Protein AF-A0A6S7DEV4-F1 (afdb_monomer)

Nearest PDB structures (foldseek):
  6kon-assembly1_F  TM=4.352E-01  e=8.153E+00  Mycobacterium tuberculosis H37Rv
  5wuq-assembly1_A  TM=2.768E-01  e=4.554E+00  Bacillus subtilis subsp. subtilis str. 168

Structure (mmCIF, N/CA/C/O backbone):
data_AF-A0A6S7DEV4-F1
#
_entry.id   AF-A0A6S7DEV4-F1
#
loop_
_atom_site.group_PDB
_atom_site.id
_atom_site.type_symbol
_atom_site.label_atom_id
_atom_site.label_alt_id
_atom_site.label_comp_id
_atom_site.label_asym_id
_atom_site.label_entity_id
_atom_site.label_seq_id
_atom_site.pdbx_PDB_ins_code
_atom_site.Cartn_x
_atom_site.Cartn_y
_atom_site.Cartn_z
_atom_site.occupancy
_atom_site.B_iso_or_equiv
_atom_site.auth_seq_id
_atom_site.auth_comp_id
_atom_site.auth_asym_id
_atom_site.auth_atom_id
_atom_site.pdbx_PDB_model_num
ATOM 1 N N . MET A 1 1 ? 5.966 -5.965 -28.495 1.00 75.25 1 MET A N 1
ATOM 2 C CA . MET A 1 1 ? 5.621 -4.913 -27.511 1.00 75.25 1 MET A CA 1
ATOM 3 C C . MET A 1 1 ? 6.844 -4.136 -27.053 1.00 75.25 1 MET A C 1
ATOM 5 O O . MET A 1 1 ? 6.856 -2.940 -27.279 1.00 75.25 1 MET A O 1
ATOM 9 N N . TRP A 1 2 ? 7.895 -4.762 -26.501 1.00 80.25 2 TRP A N 1
ATOM 10 C CA . TRP A 1 2 ? 9.120 -4.020 -26.137 1.00 80.25 2 TRP A CA 1
ATOM 11 C C . TRP A 1 2 ? 9.756 -3.265 -27.318 1.00 80.25 2 TRP A C 1
ATOM 13 O O . TRP A 1 2 ? 10.210 -2.138 -27.167 1.00 80.25 2 TRP A O 1
ATOM 23 N N . THR A 1 3 ? 9.759 -3.884 -28.499 1.00 80.00 3 THR A N 1
ATOM 24 C CA . THR A 1 3 ? 10.263 -3.314 -29.760 1.00 80.00 3 THR A CA 1
ATOM 25 C C . THR A 1 3 ? 9.328 -2.287 -30.397 1.00 80.00 3 THR A C 1
ATOM 27 O O . THR A 1 3 ? 9.772 -1.516 -31.236 1.00 80.00 3 THR A O 1
ATOM 30 N N . SER A 1 4 ? 8.051 -2.286 -30.010 1.00 80.81 4 SER A N 1
ATOM 31 C CA . SER A 1 4 ? 7.016 -1.383 -30.530 1.00 80.81 4 SER A CA 1
ATOM 32 C C . SER A 1 4 ? 6.963 -0.065 -29.758 1.00 80.81 4 SER A C 1
ATOM 34 O O . SER A 1 4 ? 6.454 0.921 -30.271 1.00 80.81 4 SER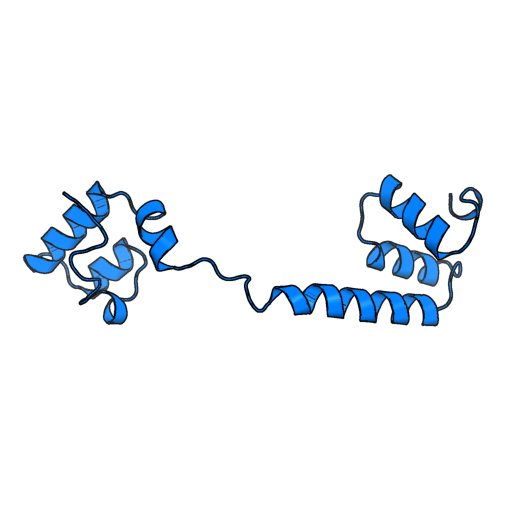 A O 1
ATOM 36 N N . ALA A 1 5 ? 7.471 -0.064 -28.524 1.00 76.81 5 ALA A N 1
ATOM 37 C CA . ALA A 1 5 ? 7.552 1.118 -27.686 1.00 76.81 5 ALA A CA 1
ATOM 38 C C . ALA A 1 5 ? 8.773 1.962 -28.092 1.00 76.81 5 ALA A C 1
ATOM 40 O O . ALA A 1 5 ? 9.908 1.473 -28.123 1.00 76.81 5 ALA A O 1
ATOM 41 N N . GLU A 1 6 ? 8.562 3.239 -28.395 1.00 74.12 6 GLU A N 1
ATOM 42 C CA . GLU A 1 6 ? 9.630 4.159 -28.792 1.00 74.12 6 GLU A CA 1
ATOM 43 C C . GLU A 1 6 ? 10.295 4.837 -27.581 1.00 74.12 6 GLU A C 1
ATOM 45 O O . GLU A 1 6 ? 9.721 4.964 -26.498 1.00 74.12 6 GLU A O 1
ATOM 50 N N . GLY A 1 7 ? 11.545 5.273 -27.75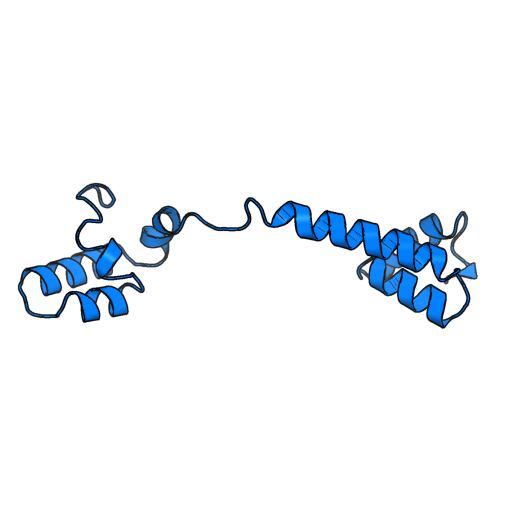7 1.00 81.94 7 GLY A N 1
ATOM 51 C CA . GLY A 1 7 ? 12.287 6.026 -26.745 1.00 81.94 7 GLY A CA 1
ATOM 52 C C . GLY A 1 7 ? 13.150 5.187 -25.796 1.00 81.94 7 GLY A C 1
ATOM 53 O O . GLY A 1 7 ? 13.486 4.030 -26.059 1.00 81.94 7 GLY A O 1
ATOM 54 N N . SER A 1 8 ? 13.572 5.817 -24.696 1.00 87.50 8 SER A N 1
ATOM 55 C CA . SER A 1 8 ? 14.487 5.229 -23.712 1.00 87.50 8 SER A CA 1
ATOM 56 C C . SER A 1 8 ? 13.873 4.017 -23.000 1.00 87.50 8 SER A C 1
ATOM 58 O O . SER A 1 8 ? 12.654 3.887 -22.892 1.00 87.50 8 SER A O 1
ATOM 60 N N . ALA A 1 9 ? 14.712 3.139 -22.438 1.00 86.62 9 ALA A N 1
ATOM 61 C CA . ALA A 1 9 ? 14.247 1.953 -21.709 1.00 86.62 9 ALA A CA 1
ATOM 62 C C . ALA A 1 9 ? 13.212 2.288 -20.614 1.00 86.62 9 ALA A C 1
ATOM 64 O O . ALA A 1 9 ? 12.252 1.549 -20.409 1.00 86.62 9 ALA A O 1
ATOM 65 N N . THR A 1 10 ? 13.358 3.433 -19.942 1.00 88.12 10 THR A N 1
ATOM 66 C CA . THR A 1 10 ? 12.406 3.906 -18.928 1.00 88.12 10 THR A CA 1
ATOM 67 C C . THR A 1 10 ? 11.075 4.369 -19.522 1.00 88.12 10 THR A C 1
ATOM 69 O O . THR A 1 10 ? 10.036 4.152 -18.898 1.00 88.12 10 THR A O 1
ATOM 72 N N . ALA A 1 11 ? 11.070 4.975 -20.713 1.00 89.81 11 ALA A N 1
ATOM 73 C CA . ALA A 1 11 ? 9.842 5.331 -21.424 1.00 89.81 11 ALA A CA 1
ATOM 74 C C . ALA A 1 11 ? 9.059 4.070 -21.818 1.00 89.81 11 ALA A C 1
ATOM 76 O O . ALA A 1 11 ? 7.884 3.948 -21.465 1.00 89.81 11 ALA A O 1
ATOM 77 N N . ARG A 1 12 ? 9.748 3.077 -22.397 1.00 92.88 12 ARG A N 1
ATOM 78 C CA . ARG A 1 12 ? 9.162 1.772 -22.749 1.00 92.88 12 ARG A CA 1
ATOM 79 C C . ARG A 1 12 ? 8.554 1.069 -21.540 1.00 92.88 12 ARG A C 1
ATOM 81 O O . ARG A 1 12 ? 7.418 0.607 -21.580 1.00 92.88 12 ARG A O 1
ATOM 88 N N . LEU A 1 13 ? 9.279 1.037 -20.422 1.00 91.94 13 LEU A N 1
ATOM 89 C CA . LEU A 1 13 ? 8.782 0.454 -19.174 1.00 91.94 13 LEU A CA 1
ATOM 90 C C . LEU A 1 13 ? 7.536 1.174 -18.639 1.00 91.94 13 LEU A C 1
ATOM 92 O O . LEU A 1 13 ? 6.636 0.524 -18.112 1.00 91.94 13 LEU A O 1
ATOM 96 N N . ASN A 1 14 ? 7.456 2.500 -18.775 1.00 91.12 14 ASN A N 1
ATOM 97 C CA . ASN A 1 14 ? 6.284 3.271 -18.356 1.00 91.12 14 ASN A CA 1
ATOM 98 C C . ASN A 1 14 ? 5.062 3.032 -19.248 1.00 91.12 14 ASN A C 1
ATOM 100 O O . ASN A 1 14 ? 3.940 3.008 -18.739 1.00 91.12 14 ASN A O 1
ATOM 104 N N . GLU A 1 15 ? 5.263 2.838 -20.547 1.00 92.38 15 GLU A N 1
ATOM 105 C CA . GLU A 1 15 ? 4.197 2.456 -21.470 1.00 92.38 15 GLU A CA 1
ATOM 106 C C . GLU A 1 15 ? 3.653 1.064 -21.124 1.00 92.38 15 GLU A C 1
ATOM 108 O O . GLU A 1 15 ? 2.456 0.898 -20.878 1.00 92.38 15 GLU A O 1
ATOM 113 N N . LEU A 1 16 ? 4.550 0.088 -20.954 1.00 92.50 16 LEU A N 1
ATOM 114 C CA . LEU A 1 16 ? 4.189 -1.266 -20.534 1.00 92.50 16 LEU A CA 1
ATOM 115 C C . LEU A 1 16 ? 3.489 -1.280 -19.170 1.00 92.50 16 LEU A C 1
ATOM 117 O O . LEU A 1 16 ? 2.574 -2.072 -18.950 1.00 92.50 16 LEU A O 1
ATOM 121 N N . ARG A 1 17 ? 3.853 -0.364 -18.265 1.00 93.00 17 ARG A N 1
ATOM 122 C CA . ARG A 1 17 ? 3.182 -0.183 -16.969 1.00 93.00 17 ARG A CA 1
ATOM 123 C C . ARG A 1 17 ? 1.710 0.172 -17.126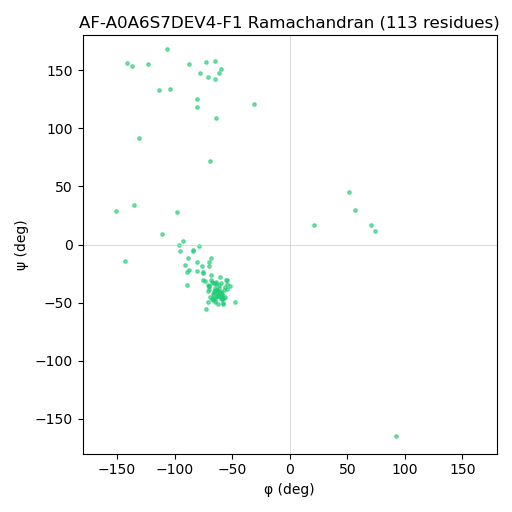 1.00 93.00 17 ARG A C 1
ATOM 125 O O . ARG A 1 17 ? 0.884 -0.349 -16.381 1.00 93.00 17 ARG A O 1
ATOM 132 N N . ARG A 1 18 ? 1.373 1.034 -18.089 1.00 90.19 18 ARG A N 1
ATOM 133 C CA . ARG A 1 18 ? -0.020 1.418 -18.372 1.00 90.19 18 ARG A CA 1
ATOM 134 C C . ARG A 1 18 ? -0.805 0.271 -18.999 1.00 90.19 18 ARG A C 1
ATOM 136 O O . ARG A 1 18 ? -1.980 0.112 -18.686 1.00 90.19 18 ARG A O 1
ATOM 143 N N . HIS A 1 19 ? -0.150 -0.535 -19.831 1.00 92.25 19 HIS A N 1
ATOM 144 C CA . HIS A 1 19 ? -0.776 -1.675 -20.491 1.00 92.25 19 HIS A CA 1
ATOM 145 C C . HIS A 1 19 ? -1.040 -2.841 -19.524 1.00 92.25 19 HIS A C 1
ATOM 147 O O . HIS A 1 19 ? -2.181 -3.262 -19.353 1.00 92.25 19 HIS A O 1
ATOM 153 N N . PHE A 1 20 ? 0.001 -3.324 -18.840 1.00 92.88 20 PHE A N 1
ATOM 154 C CA . PHE A 1 20 ? -0.088 -4.489 -17.953 1.00 92.88 20 PHE A CA 1
ATOM 155 C C . PHE A 1 20 ? -0.654 -4.169 -16.565 1.00 92.88 20 PHE A C 1
ATOM 157 O O . PHE A 1 20 ? -1.022 -5.086 -15.839 1.00 92.88 20 PHE A O 1
ATOM 164 N N . LYS A 1 21 ? -0.720 -2.885 -16.180 1.00 93.75 21 LYS A N 1
ATOM 165 C CA . LYS A 1 21 ? -1.240 -2.420 -14.878 1.00 93.75 21 LYS A CA 1
ATOM 166 C C . LYS A 1 21 ? -0.522 -3.028 -13.665 1.00 93.75 21 LYS A C 1
ATOM 168 O O . LYS A 1 21 ? -1.101 -3.174 -12.593 1.00 93.75 21 LYS A O 1
ATOM 173 N N . VAL A 1 22 ? 0.755 -3.361 -13.825 1.00 93.44 22 VAL A N 1
ATOM 174 C CA . VAL A 1 22 ? 1.617 -3.883 -12.755 1.00 93.44 22 VAL A CA 1
ATOM 175 C C . VAL A 1 22 ? 2.618 -2.827 -12.289 1.00 93.44 22 VAL A C 1
ATOM 177 O O . VAL A 1 22 ? 2.803 -1.792 -12.928 1.00 93.44 22 VAL A O 1
ATOM 180 N N . SER A 1 23 ? 3.295 -3.087 -11.171 1.00 92.25 23 SER A N 1
ATOM 181 C CA . SER A 1 23 ? 4.366 -2.214 -10.681 1.00 92.25 23 SER A CA 1
ATOM 182 C C . SER A 1 23 ? 5.531 -2.118 -11.674 1.00 92.25 23 SER A C 1
ATOM 184 O O . SER A 1 23 ? 5.889 -3.091 -12.340 1.00 92.25 23 SER A O 1
ATOM 186 N N . LEU A 1 24 ? 6.183 -0.949 -11.706 1.00 92.62 24 LEU A N 1
ATOM 187 C CA . LEU A 1 24 ? 7.391 -0.716 -12.502 1.00 92.62 24 LEU A CA 1
ATOM 188 C C . LEU A 1 24 ? 8.503 -1.717 -12.151 1.00 92.62 24 LEU A C 1
ATOM 190 O O . LEU A 1 24 ? 9.208 -2.180 -13.041 1.00 92.62 24 LEU A O 1
ATOM 194 N N . LEU A 1 25 ? 8.625 -2.091 -10.873 1.00 93.62 25 LEU A N 1
ATOM 195 C CA . LEU A 1 25 ? 9.638 -3.041 -10.407 1.00 93.62 25 LEU A CA 1
ATOM 196 C C . LEU A 1 25 ? 9.487 -4.418 -11.073 1.00 93.62 25 LEU A C 1
ATOM 198 O O . LEU A 1 25 ? 10.475 -5.022 -11.484 1.00 93.62 25 LEU A O 1
ATOM 202 N N . VAL A 1 26 ? 8.245 -4.883 -11.224 1.00 94.31 26 VAL A N 1
ATOM 203 C CA . VAL A 1 26 ? 7.929 -6.176 -11.847 1.00 94.31 26 VAL A CA 1
ATOM 204 C C . VAL A 1 26 ? 8.298 -6.155 -13.329 1.00 94.31 26 VAL A C 1
ATOM 206 O O . VAL A 1 26 ? 8.908 -7.097 -13.825 1.00 94.31 26 VAL A O 1
ATOM 209 N N . LEU A 1 27 ? 7.987 -5.063 -14.031 1.00 95.00 27 LEU A N 1
ATOM 210 C CA . LEU A 1 27 ? 8.316 -4.931 -15.453 1.00 95.00 27 LEU A CA 1
ATOM 211 C C . LEU A 1 27 ? 9.814 -4.874 -15.702 1.00 95.00 27 LEU A C 1
ATOM 213 O O . LEU A 1 27 ? 10.295 -5.515 -16.629 1.00 95.00 27 LEU A O 1
ATOM 217 N N . VAL A 1 28 ? 10.556 -4.146 -14.870 1.00 95.06 28 VAL A N 1
ATOM 218 C CA . VAL A 1 28 ? 12.014 -4.065 -15.000 1.00 95.06 28 VAL A CA 1
ATOM 219 C C . VAL A 1 28 ? 12.648 -5.422 -14.731 1.00 95.06 28 VAL A C 1
ATOM 221 O O . VAL A 1 28 ? 13.546 -5.815 -15.467 1.00 95.06 28 VAL A O 1
ATOM 224 N N . ARG A 1 29 ? 12.146 -6.174 -13.741 1.00 95.19 29 ARG A N 1
ATOM 225 C CA . ARG A 1 29 ? 12.618 -7.537 -13.484 1.00 95.19 29 ARG A CA 1
ATOM 226 C C . ARG A 1 29 ? 12.430 -8.434 -14.707 1.00 95.19 29 ARG A C 1
ATOM 228 O O . ARG A 1 29 ? 13.370 -9.100 -15.116 1.00 95.19 29 ARG A O 1
ATOM 235 N N . ARG A 1 30 ? 11.250 -8.393 -15.332 1.00 95.06 30 ARG A N 1
ATOM 236 C CA . ARG A 1 30 ? 10.987 -9.148 -16.568 1.00 95.06 30 ARG A CA 1
ATOM 237 C C . ARG A 1 30 ? 11.833 -8.669 -17.742 1.00 95.06 30 ARG A C 1
ATOM 239 O O . ARG A 1 30 ? 12.280 -9.484 -18.535 1.00 95.06 30 ARG A O 1
ATOM 246 N N . ALA A 1 31 ? 12.077 -7.368 -17.854 1.00 94.00 31 ALA A N 1
ATOM 247 C CA . ALA A 1 31 ? 12.936 -6.831 -18.899 1.00 94.00 31 ALA A CA 1
ATOM 248 C C . ALA A 1 31 ? 14.391 -7.313 -18.754 1.00 94.00 31 ALA A C 1
ATOM 250 O O . ALA A 1 31 ? 15.030 -7.558 -19.771 1.00 94.00 31 ALA A O 1
ATOM 251 N N . VAL A 1 32 ? 14.892 -7.502 -17.526 1.00 95.56 32 VAL A N 1
ATOM 252 C CA . VAL A 1 32 ? 16.192 -8.152 -17.284 1.00 95.56 32 VAL A CA 1
ATOM 253 C C . VAL A 1 32 ? 16.142 -9.632 -17.658 1.00 95.56 32 VAL A C 1
ATOM 255 O O . VAL A 1 32 ? 17.025 -10.088 -18.375 1.00 95.56 32 VAL A O 1
ATOM 258 N N . ASP A 1 33 ? 15.100 -10.364 -17.238 1.00 95.75 33 ASP A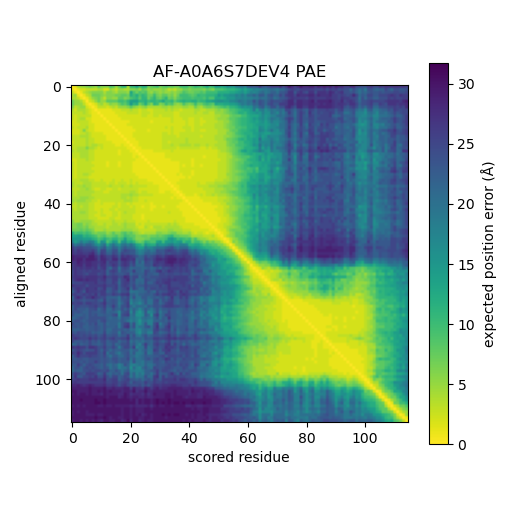 N 1
ATOM 259 C CA . ASP A 1 33 ? 14.945 -11.796 -17.555 1.00 95.75 33 ASP A CA 1
ATOM 260 C C . ASP A 1 33 ? 15.007 -12.055 -19.081 1.00 95.75 33 ASP A C 1
ATOM 262 O O . ASP A 1 33 ? 15.535 -13.072 -19.522 1.00 95.75 33 ASP A O 1
ATOM 266 N N . PHE A 1 34 ? 14.497 -11.119 -19.893 1.00 93.81 34 PHE A N 1
ATOM 267 C CA . PHE A 1 34 ? 14.525 -11.179 -21.361 1.00 93.81 34 PHE A CA 1
ATOM 268 C C . PHE A 1 34 ? 15.730 -10.476 -22.015 1.00 93.81 34 PHE A C 1
ATOM 270 O O . PHE A 1 34 ? 15.793 -10.399 -23.241 1.00 93.81 34 PHE A O 1
ATOM 277 N N . GLY A 1 35 ? 16.672 -9.933 -21.238 1.00 92.31 35 GLY A N 1
ATOM 278 C CA . GLY A 1 35 ? 17.866 -9.255 -21.758 1.00 92.31 35 GLY A CA 1
ATOM 279 C C . GLY A 1 35 ? 17.604 -7.901 -22.429 1.00 92.31 35 GLY A C 1
ATOM 280 O O . GLY A 1 35 ? 18.449 -7.395 -23.162 1.00 92.31 35 GLY A O 1
ATOM 281 N N . TYR A 1 36 ? 16.442 -7.291 -22.196 1.00 92.00 36 TYR A N 1
ATOM 282 C CA . TYR A 1 36 ? 16.075 -5.995 -22.770 1.00 92.00 36 TYR A CA 1
ATOM 283 C C . TYR A 1 36 ? 16.679 -4.796 -22.035 1.00 92.00 36 TYR A C 1
ATOM 285 O O . TYR A 1 36 ? 16.764 -3.704 -22.602 1.00 92.00 36 TYR A O 1
ATOM 293 N N . VAL A 1 37 ? 17.049 -4.975 -20.766 1.00 92.50 37 VAL A N 1
ATOM 294 C CA . VAL A 1 37 ? 17.701 -3.960 -19.934 1.00 92.50 37 VAL A CA 1
ATOM 295 C C . VAL A 1 37 ? 18.773 -4.597 -19.059 1.00 92.50 37 VAL A C 1
ATOM 297 O O . VAL A 1 37 ? 18.709 -5.780 -18.740 1.00 92.50 37 VAL A O 1
ATOM 300 N N . ASP A 1 38 ? 19.735 -3.780 -18.644 1.00 93.44 38 ASP A N 1
ATOM 301 C CA . ASP A 1 38 ? 20.829 -4.178 -17.763 1.00 93.44 38 ASP A CA 1
ATOM 302 C C . ASP A 1 38 ? 20.375 -4.274 -16.288 1.00 93.44 38 ASP A C 1
ATOM 304 O O . ASP A 1 38 ? 19.532 -3.500 -15.816 1.00 93.44 38 ASP A O 1
ATOM 308 N N . GLU A 1 39 ? 20.982 -5.194 -15.535 1.00 93.56 39 GLU A N 1
ATOM 309 C CA . GLU A 1 39 ? 20.776 -5.400 -14.093 1.00 93.56 39 GLU A CA 1
ATOM 310 C C . GLU A 1 39 ? 20.996 -4.114 -13.264 1.00 93.56 39 GLU A C 1
ATOM 312 O O . GLU A 1 39 ? 20.342 -3.876 -12.244 1.00 93.56 39 GLU A O 1
ATOM 317 N N . SER A 1 40 ? 21.872 -3.216 -13.713 1.00 93.62 40 SER A N 1
ATOM 318 C CA . SER A 1 40 ? 22.104 -1.902 -13.105 1.00 93.62 40 SER A CA 1
ATOM 319 C C . SER A 1 40 ? 20.859 -1.009 -13.115 1.00 93.62 40 SER A C 1
ATOM 321 O O . SER 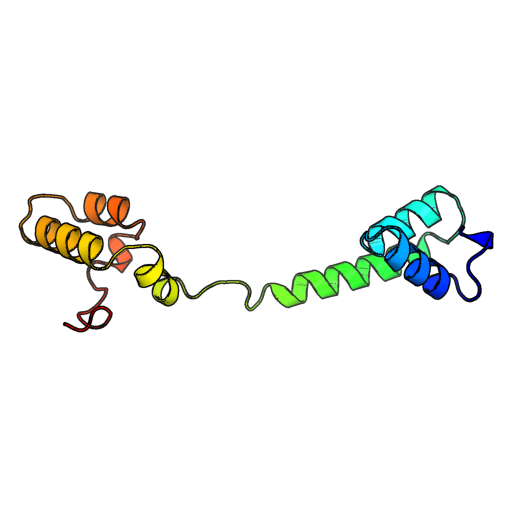A 1 40 ? 20.626 -0.265 -12.154 1.00 93.62 40 SER A O 1
ATOM 323 N N . LEU A 1 41 ? 20.018 -1.091 -14.154 1.00 92.38 41 LEU A N 1
ATOM 324 C CA . LEU A 1 41 ? 18.749 -0.364 -14.216 1.00 92.38 41 LEU A CA 1
ATOM 325 C C . LEU A 1 41 ? 17.741 -0.950 -13.223 1.00 92.38 41 LEU A C 1
ATOM 327 O O . LEU A 1 41 ? 17.055 -0.194 -12.528 1.00 92.38 41 LEU A O 1
ATOM 331 N N . TYR A 1 42 ? 17.704 -2.279 -13.101 1.00 93.75 42 TYR A N 1
ATOM 332 C CA . TYR A 1 42 ? 16.911 -2.965 -12.084 1.00 93.75 42 TYR A CA 1
ATOM 333 C C . TYR A 1 42 ? 17.297 -2.522 -10.675 1.00 93.75 42 TYR A C 1
ATOM 335 O O . TYR A 1 42 ? 16.430 -2.068 -9.926 1.00 93.75 42 TYR A O 1
ATOM 343 N N . ARG A 1 43 ? 18.591 -2.529 -10.337 1.00 94.25 43 ARG A N 1
ATOM 344 C CA . ARG A 1 43 ? 19.062 -2.075 -9.019 1.00 94.25 43 ARG A CA 1
ATOM 345 C C . ARG A 1 43 ? 18.680 -0.629 -8.717 1.00 94.25 43 ARG A C 1
ATOM 347 O O . ARG A 1 43 ? 18.219 -0.347 -7.611 1.00 94.25 43 ARG A O 1
ATOM 354 N N . LYS A 1 44 ? 18.814 0.286 -9.685 1.00 93.44 44 LYS A N 1
ATOM 355 C CA . LYS A 1 44 ? 18.405 1.694 -9.514 1.00 93.44 44 LYS A CA 1
ATOM 356 C C . LYS A 1 44 ? 16.916 1.811 -9.183 1.00 93.44 44 LYS A C 1
ATOM 358 O O . LYS A 1 44 ? 16.547 2.519 -8.248 1.00 93.44 44 LYS A O 1
ATOM 363 N N . ILE A 1 45 ? 16.063 1.102 -9.922 1.00 91.81 45 ILE A N 1
ATOM 364 C CA . ILE A 1 45 ? 14.609 1.153 -9.721 1.00 91.81 45 ILE A CA 1
ATOM 365 C C . ILE A 1 45 ? 14.211 0.468 -8.409 1.00 91.81 45 ILE A C 1
ATOM 367 O O . ILE A 1 45 ? 13.370 0.996 -7.681 1.00 91.81 45 ILE A O 1
ATOM 371 N N . TYR A 1 46 ? 14.863 -0.639 -8.056 1.00 92.44 46 TYR A N 1
ATOM 372 C CA . TYR A 1 46 ? 14.672 -1.331 -6.785 1.00 92.44 46 TYR A CA 1
ATOM 373 C C . TYR A 1 46 ? 14.964 -0.419 -5.586 1.00 92.44 46 TYR A C 1
ATOM 375 O O . TYR A 1 46 ? 14.102 -0.248 -4.722 1.00 92.44 46 TYR A O 1
ATOM 383 N N . ILE A 1 47 ? 16.123 0.250 -5.565 1.00 92.19 47 ILE A N 1
ATOM 384 C CA . ILE A 1 47 ? 16.506 1.177 -4.484 1.00 92.19 47 ILE A CA 1
ATOM 385 C C . ILE A 1 47 ? 15.500 2.327 -4.360 1.00 92.19 47 ILE A C 1
ATOM 387 O O . ILE A 1 47 ? 15.082 2.665 -3.252 1.00 92.19 47 ILE A O 1
ATOM 391 N N . THR A 1 48 ? 15.079 2.919 -5.481 1.00 88.88 48 THR A N 1
ATOM 392 C CA . THR A 1 48 ? 14.066 3.985 -5.473 1.00 88.88 48 THR A CA 1
ATOM 393 C C . THR A 1 48 ? 12.732 3.481 -4.927 1.00 88.88 48 THR A C 1
ATOM 395 O O . THR A 1 48 ? 12.129 4.151 -4.093 1.00 88.88 48 THR A O 1
ATOM 398 N N . SER A 1 49 ? 12.294 2.285 -5.333 1.00 86.31 49 SER A N 1
ATOM 399 C CA . SER A 1 49 ? 11.035 1.702 -4.856 1.00 86.31 49 SER A CA 1
ATOM 400 C C . SER A 1 49 ? 11.047 1.425 -3.349 1.00 86.31 49 SER A C 1
ATOM 402 O O . SER A 1 49 ? 10.068 1.737 -2.674 1.00 86.31 49 SER A O 1
ATOM 404 N N . GLN A 1 50 ? 12.175 0.960 -2.800 1.00 84.75 50 GLN A N 1
ATOM 405 C CA . GLN A 1 50 ? 12.343 0.792 -1.356 1.00 84.75 50 GLN A CA 1
ATOM 406 C C . GLN A 1 50 ? 12.262 2.127 -0.607 1.00 84.75 50 GLN A C 1
ATOM 408 O O . GLN A 1 50 ? 11.548 2.220 0.386 1.00 84.75 50 GLN A O 1
ATOM 413 N N . LYS A 1 51 ? 12.916 3.184 -1.110 1.00 81.94 51 LYS A N 1
ATOM 414 C CA . LYS A 1 51 ? 12.853 4.530 -0.505 1.00 81.94 51 LYS A CA 1
ATOM 415 C C . LYS A 1 51 ? 11.446 5.134 -0.536 1.00 81.94 51 LYS A C 1
ATOM 417 O O . LYS A 1 51 ? 11.094 5.919 0.340 1.00 81.94 51 LYS A O 1
ATOM 422 N N . SER A 1 52 ? 10.652 4.818 -1.557 1.00 73.62 52 SER A N 1
ATOM 423 C CA . SER A 1 52 ? 9.251 5.246 -1.639 1.00 73.62 52 SER A CA 1
ATOM 424 C C . SER A 1 52 ? 8.334 4.456 -0.703 1.00 73.62 52 SER A C 1
ATOM 426 O O . SER A 1 52 ? 7.343 5.015 -0.240 1.00 73.62 52 SER A O 1
ATOM 428 N N . GLY A 1 53 ? 8.653 3.187 -0.427 1.00 64.56 53 GLY A N 1
ATOM 429 C CA . GLY A 1 53 ? 7.944 2.366 0.556 1.00 64.56 53 GLY A CA 1
ATOM 430 C C . GLY A 1 53 ? 8.216 2.821 1.988 1.00 64.56 53 GLY A C 1
ATOM 431 O O . GLY A 1 53 ? 7.278 3.110 2.719 1.00 64.56 53 GLY A O 1
ATOM 432 N N . SER A 1 54 ? 9.489 3.001 2.347 1.00 60.88 54 SER A N 1
ATOM 433 C CA . SER A 1 54 ? 9.892 3.331 3.720 1.00 60.88 54 SER A CA 1
ATOM 434 C C . SER A 1 54 ? 9.470 4.727 4.188 1.00 60.88 54 SER A C 1
ATOM 436 O O . SER A 1 54 ? 9.247 4.943 5.373 1.00 60.88 54 SER A O 1
ATOM 438 N N . LYS A 1 55 ? 9.293 5.692 3.274 1.00 56.81 55 LYS A N 1
ATOM 439 C CA . LYS A 1 55 ? 8.800 7.039 3.620 1.00 56.81 55 LYS A CA 1
ATOM 440 C C . LYS A 1 55 ? 7.333 7.078 4.070 1.00 56.81 55 LYS A C 1
ATOM 442 O O . LYS A 1 55 ? 6.896 8.117 4.555 1.00 56.81 55 LYS A O 1
ATOM 447 N N . LYS A 1 56 ? 6.561 6.000 3.892 1.00 53.97 56 LYS A N 1
ATOM 448 C CA . LYS A 1 56 ? 5.165 5.931 4.356 1.00 53.97 56 LYS A CA 1
ATOM 449 C C . LYS A 1 56 ? 5.015 5.419 5.789 1.00 53.97 56 LYS A C 1
ATOM 451 O O . LYS A 1 56 ? 3.939 5.585 6.361 1.00 53.97 56 LYS A O 1
ATOM 456 N N . ASP A 1 57 ? 6.070 4.872 6.383 1.00 50.00 57 ASP A N 1
ATOM 457 C CA . ASP A 1 57 ? 5.961 4.186 7.672 1.00 50.00 57 ASP A CA 1
ATOM 458 C C . ASP A 1 57 ? 6.022 5.122 8.891 1.00 50.00 57 ASP A C 1
ATOM 460 O O . ASP A 1 57 ? 5.728 4.683 9.998 1.00 50.00 57 ASP A O 1
ATOM 464 N N . GLU A 1 58 ? 6.278 6.426 8.719 1.00 52.62 58 GLU A N 1
ATOM 465 C CA . GLU A 1 58 ? 6.215 7.381 9.844 1.00 52.62 58 GLU A CA 1
ATOM 466 C C . GLU A 1 58 ? 4.805 7.925 10.147 1.00 52.62 58 GLU A C 1
ATOM 468 O O . GLU A 1 58 ? 4.617 8.612 11.148 1.00 52.62 58 GLU A O 1
ATOM 473 N N . ALA A 1 59 ? 3.778 7.599 9.349 1.00 55.88 59 ALA A N 1
ATOM 474 C CA . ALA A 1 59 ? 2.406 8.051 9.628 1.00 55.88 59 ALA A CA 1
ATOM 475 C C . ALA A 1 59 ? 1.296 7.106 9.124 1.00 55.88 59 ALA A C 1
ATOM 477 O O . ALA A 1 59 ? 0.197 7.555 8.806 1.00 55.88 59 ALA A O 1
ATOM 478 N N . SER A 1 60 ? 1.549 5.796 9.036 1.00 53.09 60 SER A N 1
ATOM 479 C CA . SER A 1 60 ? 0.557 4.817 8.545 1.00 53.09 60 SER A CA 1
ATOM 480 C C . SER A 1 60 ? -0.202 4.081 9.664 1.00 53.09 60 SER A C 1
ATOM 482 O O . SER A 1 60 ? -0.654 2.948 9.485 1.00 53.09 60 SER A O 1
ATOM 484 N N . GLY A 1 61 ? -0.357 4.707 10.831 1.00 65.12 61 GLY A N 1
ATOM 485 C CA . GLY A 1 61 ? -1.261 4.242 11.883 1.00 65.12 61 GLY A CA 1
ATOM 486 C C . GLY A 1 61 ? -2.528 5.094 11.934 1.00 65.12 61 GLY A C 1
ATOM 487 O O . GLY A 1 61 ? -2.454 6.320 11.929 1.00 65.12 61 GLY A O 1
ATOM 488 N N . GLY A 1 62 ? -3.701 4.464 12.024 1.00 63.66 62 GLY A N 1
ATOM 489 C CA . GLY A 1 62 ? -4.919 5.170 12.428 1.00 63.66 62 GLY A CA 1
ATOM 490 C C . GLY A 1 62 ? -4.859 5.526 13.916 1.00 63.66 62 GLY A C 1
ATOM 491 O O . GLY A 1 62 ? -4.349 4.745 14.719 1.00 63.66 62 GLY A O 1
ATOM 492 N N . ASN A 1 63 ? -5.399 6.681 14.315 1.00 66.94 63 ASN A N 1
ATOM 493 C CA . ASN A 1 63 ? -5.572 6.984 15.736 1.00 66.94 63 ASN A CA 1
ATOM 494 C C . ASN A 1 63 ? -6.568 5.971 16.330 1.00 66.94 63 ASN A C 1
ATOM 496 O O . ASN A 1 63 ? -7.764 6.014 16.028 1.0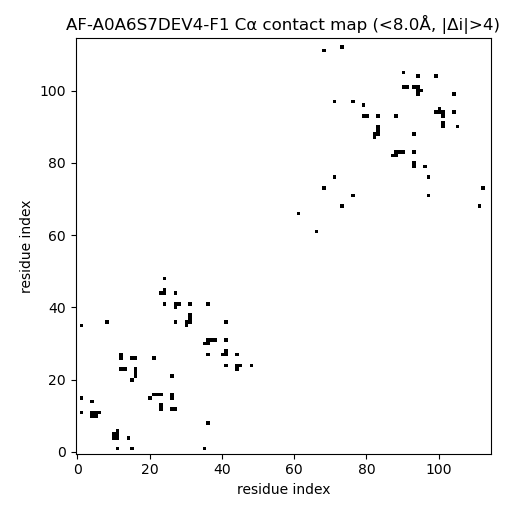0 66.94 63 ASN A O 1
ATOM 500 N N . PHE A 1 64 ? -6.064 5.049 17.156 1.00 65.44 64 PHE A N 1
ATOM 501 C CA . PHE A 1 64 ? -6.849 3.985 17.787 1.00 65.44 64 PHE A CA 1
ATOM 502 C C . PHE A 1 64 ? -8.133 4.535 18.420 1.00 65.44 64 PHE A C 1
ATOM 504 O O . PHE A 1 64 ? -9.227 4.066 18.103 1.00 65.44 64 PHE A O 1
ATOM 511 N N . TYR A 1 65 ? -8.013 5.606 19.210 1.00 66.06 65 TYR A N 1
ATOM 512 C CA . TYR A 1 65 ? -9.138 6.240 19.897 1.00 66.06 65 TYR A CA 1
ATOM 513 C C . TYR A 1 65 ? -10.115 6.931 18.938 1.00 66.06 65 TYR A C 1
ATOM 515 O O . TYR A 1 65 ? -11.314 6.939 19.202 1.00 66.06 65 TYR A O 1
ATOM 523 N N . ALA A 1 66 ? -9.639 7.449 17.799 1.00 65.25 66 ALA A N 1
ATOM 524 C CA . ALA A 1 66 ? -10.513 8.038 16.781 1.00 65.25 66 ALA A CA 1
ATOM 525 C C . ALA A 1 66 ? -11.403 6.987 16.097 1.00 65.25 66 ALA A C 1
ATOM 527 O O . ALA A 1 66 ? -12.537 7.280 15.725 1.00 65.25 66 ALA A O 1
ATOM 528 N N . THR A 1 67 ? -10.915 5.752 15.952 1.00 69.44 67 THR A N 1
ATOM 529 C CA . THR A 1 67 ? -11.687 4.660 15.330 1.00 69.44 67 THR A CA 1
ATOM 530 C C . THR A 1 67 ? -12.492 3.841 16.333 1.00 69.44 67 THR A C 1
ATOM 532 O O . THR A 1 67 ? -13.437 3.162 15.939 1.00 69.44 67 THR A O 1
ATOM 535 N N . LEU A 1 68 ? -12.175 3.915 17.627 1.00 71.50 68 LEU A N 1
ATOM 536 C CA . LEU A 1 68 ? -12.808 3.094 18.656 1.00 71.50 68 LEU A CA 1
ATOM 537 C C . LEU A 1 68 ? -14.333 3.287 18.717 1.00 71.50 68 LEU A C 1
ATOM 539 O O . LEU A 1 68 ? -15.078 2.308 18.758 1.00 71.50 68 LEU A O 1
ATOM 543 N N . ALA A 1 69 ? -14.793 4.539 18.643 1.00 67.25 69 ALA A N 1
ATOM 544 C CA . ALA A 1 69 ? -16.218 4.885 18.636 1.00 67.25 69 ALA A CA 1
ATOM 545 C C . ALA A 1 69 ? -16.948 4.486 17.339 1.00 67.25 69 ALA A C 1
ATOM 547 O O . ALA A 1 69 ? -18.174 4.403 17.328 1.00 67.25 69 ALA A O 1
ATOM 548 N N . VAL A 1 70 ? -16.209 4.248 16.249 1.00 69.94 70 VAL A N 1
ATOM 549 C CA . VAL A 1 70 ? -16.757 3.764 14.971 1.00 69.94 70 VAL A CA 1
ATOM 550 C C . VAL A 1 70 ? -16.784 2.232 14.939 1.00 69.94 70 VAL A C 1
ATOM 552 O O . VAL A 1 70 ? -17.714 1.646 14.392 1.00 69.94 70 VAL A O 1
ATOM 555 N N . ARG A 1 71 ? -15.791 1.571 15.551 1.00 77.62 71 ARG A N 1
ATOM 556 C CA . ARG A 1 71 ? -15.681 0.102 15.624 1.00 77.62 71 ARG A CA 1
ATOM 557 C C . ARG A 1 71 ? -16.687 -0.517 16.591 1.00 77.62 71 ARG A C 1
ATOM 559 O O . ARG A 1 71 ? -17.142 -1.629 16.351 1.00 77.62 71 ARG A O 1
ATOM 566 N N . ASN A 1 72 ? -17.051 0.203 17.651 1.00 82.44 72 ASN A N 1
ATOM 567 C CA . ASN A 1 72 ? -18.045 -0.233 18.625 1.00 82.44 72 ASN A CA 1
ATOM 568 C C . ASN A 1 72 ? -19.283 0.661 18.570 1.00 82.44 72 ASN A C 1
ATOM 570 O O . ASN A 1 72 ? -19.181 1.883 18.626 1.00 82.44 72 ASN A O 1
ATOM 574 N N . SER A 1 73 ? -20.480 0.066 18.533 1.00 83.81 73 SER A N 1
ATOM 575 C CA . SER A 1 73 ? -21.705 0.866 18.622 1.00 83.81 73 SER A CA 1
ATOM 576 C C . SER A 1 73 ? -21.806 1.562 19.986 1.00 83.81 73 SER A C 1
ATOM 578 O O . SER A 1 73 ? -21.510 0.969 21.026 1.00 83.81 73 SER A O 1
ATOM 580 N N . ARG A 1 74 ? -22.309 2.805 20.002 1.00 82.81 74 ARG A N 1
ATOM 581 C CA . ARG A 1 74 ? -22.539 3.562 21.250 1.00 82.81 74 ARG A CA 1
ATOM 582 C C . ARG A 1 74 ? -23.410 2.794 22.252 1.00 82.81 74 ARG A C 1
ATOM 584 O O . ARG A 1 74 ? -23.147 2.831 23.451 1.00 82.81 74 ARG A O 1
ATOM 591 N N . LYS A 1 75 ? -24.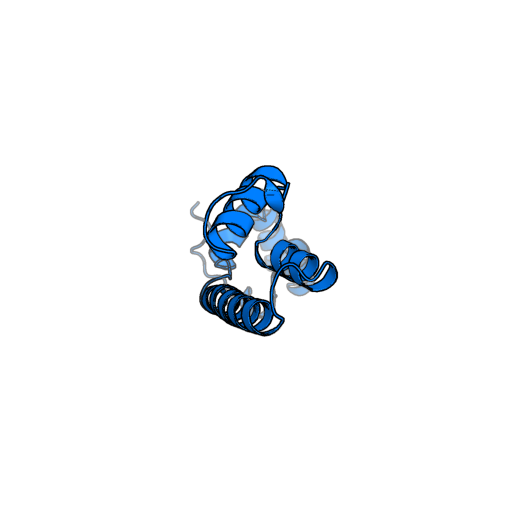427 2.071 21.762 1.00 87.81 75 LYS A N 1
ATOM 592 C CA . LYS A 1 75 ? -25.332 1.257 22.593 1.00 87.81 75 LYS A CA 1
ATOM 593 C C . LYS A 1 75 ? -24.600 0.086 23.254 1.00 87.81 75 LYS A C 1
ATOM 595 O O . LYS A 1 75 ? -24.758 -0.113 24.456 1.00 87.81 75 LYS A O 1
ATOM 600 N N . LEU A 1 76 ? -23.785 -0.645 22.488 1.00 87.31 76 LEU A N 1
ATOM 601 C CA . LEU A 1 76 ? -22.982 -1.754 23.008 1.00 87.31 76 LEU A CA 1
ATOM 602 C C . LEU A 1 76 ? -21.988 -1.253 24.057 1.00 87.31 76 LEU A C 1
ATOM 604 O O . LEU A 1 76 ? -21.993 -1.753 25.178 1.00 87.31 76 LEU A O 1
ATOM 608 N N . ALA A 1 77 ? -21.211 -0.218 23.726 1.00 87.81 77 ALA A N 1
ATOM 609 C CA . ALA A 1 77 ? -20.218 0.357 24.629 1.00 87.81 77 ALA A CA 1
ATOM 610 C C . ALA A 1 77 ? -20.843 0.798 25.962 1.00 87.81 77 ALA A C 1
ATOM 612 O O . ALA A 1 77 ? -20.344 0.445 27.028 1.00 87.81 77 ALA A O 1
ATOM 613 N N . LYS A 1 78 ? -21.994 1.486 25.917 1.00 87.69 78 LYS A N 1
ATOM 614 C CA . LYS A 1 78 ? -22.717 1.921 27.122 1.00 87.69 78 LYS A CA 1
ATOM 615 C C . LYS A 1 78 ? -23.206 0.744 27.971 1.00 87.69 78 LYS A C 1
ATOM 617 O O . LYS A 1 78 ? -23.108 0.796 29.196 1.00 87.69 78 LYS A O 1
ATOM 622 N N . ARG A 1 79 ? -23.728 -0.319 27.346 1.00 93.25 79 ARG A N 1
ATOM 623 C CA . ARG A 1 79 ? -24.212 -1.498 28.080 1.00 93.25 79 ARG A CA 1
ATOM 624 C C . ARG A 1 79 ? -23.066 -2.280 28.716 1.00 93.25 79 ARG A C 1
ATOM 626 O O . ARG A 1 79 ? -23.178 -2.634 29.883 1.00 93.25 79 ARG A O 1
ATOM 633 N N . VAL A 1 80 ? -21.980 -2.510 27.980 1.00 90.19 80 VAL A N 1
ATOM 634 C CA . VAL A 1 80 ? -20.786 -3.205 28.487 1.00 90.19 80 VAL A CA 1
ATOM 635 C C . VAL A 1 80 ? -20.160 -2.420 29.640 1.00 90.19 80 VAL A C 1
ATOM 637 O O . VAL A 1 80 ? -19.888 -3.003 30.685 1.00 90.19 80 VAL A O 1
ATOM 640 N N . ALA A 1 81 ? -20.038 -1.094 29.510 1.00 87.94 81 ALA A N 1
ATOM 641 C CA . ALA A 1 81 ? -19.555 -0.235 30.590 1.00 87.94 81 ALA A CA 1
ATOM 642 C C . ALA A 1 81 ? -20.445 -0.327 31.840 1.00 87.94 81 ALA A C 1
ATOM 644 O O . ALA A 1 81 ? -19.941 -0.510 32.942 1.00 87.94 81 ALA A O 1
ATOM 645 N N . SER A 1 82 ? -21.772 -0.273 31.678 1.00 89.50 82 SER A N 1
ATOM 646 C CA . SER A 1 82 ? -22.706 -0.432 32.800 1.00 89.50 82 SER A CA 1
ATOM 647 C C . SER A 1 82 ? -22.574 -1.796 33.481 1.00 89.50 82 SER A C 1
ATOM 649 O O . SER A 1 82 ? -22.597 -1.850 34.705 1.00 89.50 82 SER A O 1
ATOM 651 N N . LEU A 1 83 ? -22.427 -2.887 32.722 1.00 91.00 83 LEU A N 1
ATOM 652 C CA . LEU A 1 83 ? -22.258 -4.228 33.290 1.00 91.00 83 LEU A CA 1
ATOM 653 C C . LEU A 1 83 ? -20.945 -4.354 34.068 1.00 91.00 83 LEU A C 1
ATOM 655 O O . LEU A 1 83 ? -20.947 -4.949 35.143 1.00 91.00 83 LEU A O 1
ATOM 659 N N . ALA A 1 84 ? -19.863 -3.765 33.551 1.00 90.38 84 ALA A N 1
ATOM 660 C CA . ALA A 1 84 ? -18.559 -3.772 34.201 1.00 90.38 84 ALA A CA 1
ATOM 661 C C . ALA A 1 84 ? -18.571 -2.970 35.512 1.00 90.38 84 ALA A C 1
ATOM 663 O O . ALA A 1 84 ? -18.129 -3.469 36.543 1.00 90.38 84 ALA A O 1
ATOM 664 N N . THR A 1 85 ? -19.145 -1.762 35.509 1.00 88.88 85 THR A N 1
ATOM 665 C CA . THR A 1 85 ? -19.246 -0.921 36.716 1.00 88.88 85 THR A CA 1
ATOM 666 C C . THR A 1 85 ? -20.167 -1.528 37.773 1.00 88.88 85 THR A C 1
ATOM 668 O O . THR A 1 85 ? -19.924 -1.375 38.965 1.00 88.88 85 THR A O 1
ATOM 671 N N . SER A 1 86 ? -21.215 -2.243 37.355 1.00 91.19 86 SER A N 1
ATOM 672 C CA . SER A 1 86 ? -22.099 -2.977 38.266 1.00 91.19 86 SER A CA 1
ATOM 673 C C . SER A 1 86 ? -21.520 -4.317 38.745 1.00 91.19 86 SER A C 1
ATOM 675 O O . SER A 1 86 ? -22.189 -5.006 39.506 1.00 91.19 86 SER A O 1
ATOM 677 N N . GLY A 1 87 ? -20.323 -4.712 38.295 1.00 91.00 87 GLY A N 1
ATOM 678 C CA . GLY A 1 87 ? -19.671 -5.962 38.698 1.00 91.00 87 GLY A CA 1
ATOM 679 C C . GLY A 1 87 ? -20.273 -7.235 38.094 1.00 91.00 87 GLY A C 1
ATOM 680 O O . GLY A 1 87 ? -19.924 -8.329 38.521 1.00 91.00 87 GLY A O 1
ATOM 681 N N . ASN A 1 88 ? -21.156 -7.115 37.097 1.00 95.06 88 ASN A N 1
ATOM 682 C CA . ASN A 1 88 ? -21.747 -8.271 36.410 1.00 95.06 88 ASN A CA 1
ATOM 683 C C . ASN A 1 88 ? -20.765 -8.944 35.439 1.00 95.06 88 ASN A C 1
ATOM 685 O O . ASN A 1 88 ? -20.939 -10.111 35.107 1.00 95.06 88 ASN A O 1
ATOM 689 N N . ILE A 1 89 ? -19.769 -8.195 34.959 1.00 93.12 89 ILE A N 1
ATOM 690 C CA . ILE A 1 89 ? -18.642 -8.696 34.166 1.00 93.12 89 ILE A CA 1
ATOM 691 C C . ILE A 1 89 ? -17.353 -8.046 34.668 1.00 93.12 89 ILE A C 1
ATOM 693 O O . ILE A 1 89 ? -17.364 -6.928 35.186 1.00 93.12 89 ILE A O 1
ATOM 697 N N . SER A 1 90 ? -16.227 -8.720 34.482 1.00 91.50 90 SER A N 1
ATOM 698 C CA . SER A 1 90 ? -14.908 -8.171 34.784 1.00 91.50 90 SER A CA 1
ATOM 699 C C . SER A 1 90 ? -14.477 -7.109 33.762 1.00 91.50 90 SER A C 1
ATOM 701 O O . SER A 1 90 ? -14.885 -7.113 32.599 1.00 91.50 90 SER A O 1
ATOM 703 N N . LEU A 1 91 ? -13.559 -6.221 34.165 1.00 86.81 91 LEU A N 1
ATOM 704 C CA . LEU A 1 91 ? -12.932 -5.244 33.259 1.00 86.81 91 LEU A CA 1
ATOM 705 C C . LEU A 1 91 ? -12.166 -5.919 32.109 1.00 86.81 91 LEU A C 1
ATOM 707 O O . LEU A 1 91 ? -12.053 -5.364 31.017 1.00 86.81 91 LEU A O 1
ATOM 711 N N . ARG A 1 92 ? -11.666 -7.139 32.341 1.00 87.88 92 ARG A N 1
ATOM 712 C CA . ARG A 1 92 ? -11.020 -7.957 31.312 1.00 87.88 92 ARG A CA 1
ATOM 713 C C . ARG A 1 92 ? -12.018 -8.396 30.246 1.00 87.88 92 ARG A C 1
ATOM 715 O O . ARG A 1 92 ? -11.730 -8.240 29.064 1.00 87.88 92 ARG A O 1
ATOM 722 N N . GLU A 1 93 ? -13.172 -8.913 30.656 1.00 88.44 93 GLU A N 1
ATOM 723 C CA . GLU A 1 93 ? -14.247 -9.312 29.739 1.00 88.44 93 GLU A CA 1
ATOM 724 C C . GLU A 1 93 ? -14.808 -8.104 28.988 1.00 88.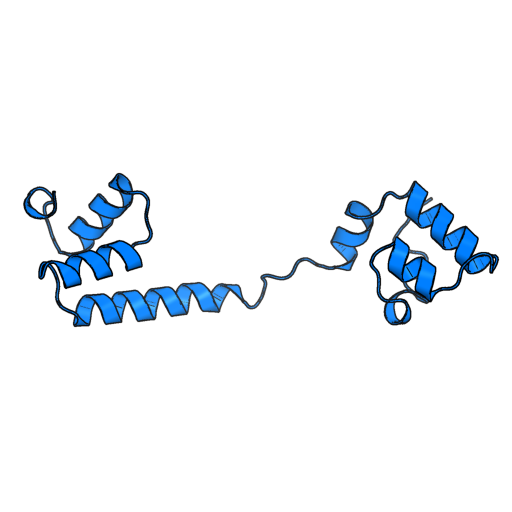44 93 GLU A C 1
ATOM 726 O O . GLU A 1 93 ? -15.025 -8.175 27.782 1.00 88.44 93 GLU A O 1
ATOM 731 N N . ALA A 1 94 ? -14.958 -6.961 29.660 1.00 89.62 94 ALA A N 1
ATOM 732 C CA . ALA A 1 94 ? -15.360 -5.717 29.012 1.00 89.62 94 ALA A CA 1
ATOM 733 C C . ALA A 1 94 ? -14.370 -5.288 27.911 1.00 89.62 94 ALA A C 1
ATOM 735 O O . ALA A 1 94 ? -14.793 -4.965 26.800 1.00 89.62 94 ALA A O 1
ATOM 736 N N . GLY A 1 95 ? -13.061 -5.346 28.185 1.00 87.56 95 GLY A N 1
ATOM 737 C CA . GLY A 1 95 ? -12.023 -5.075 27.187 1.00 87.56 95 GLY A CA 1
ATOM 738 C C . GLY A 1 95 ? -12.038 -6.073 26.027 1.00 87.56 95 GLY A C 1
ATOM 739 O O . GLY A 1 95 ? -11.916 -5.675 24.873 1.00 87.56 95 GLY A O 1
ATOM 740 N N . GLN A 1 96 ? -12.283 -7.360 26.290 1.00 89.69 96 GLN A N 1
ATOM 741 C CA . GLN A 1 96 ? -12.448 -8.361 25.228 1.00 89.69 96 GLN A CA 1
ATOM 742 C C . GLN A 1 96 ? -13.668 -8.069 24.342 1.00 89.69 96 GLN A C 1
ATOM 744 O O . GLN A 1 96 ? -13.552 -8.108 23.119 1.00 89.69 96 GLN A O 1
ATOM 749 N N . LEU A 1 97 ? -14.812 -7.718 24.938 1.00 90.56 97 LEU A N 1
ATOM 750 C CA . LEU A 1 97 ? -16.044 -7.399 24.208 1.00 90.56 97 LEU A CA 1
ATOM 751 C C . LEU A 1 97 ? -15.920 -6.137 23.346 1.00 90.56 97 LEU A C 1
ATOM 753 O O . LEU A 1 97 ? -16.539 -6.060 22.287 1.00 90.56 97 LEU A O 1
ATOM 757 N N . LEU A 1 98 ? -15.135 -5.153 23.789 1.00 88.50 98 LEU A N 1
ATOM 758 C CA . LEU A 1 98 ? -14.920 -3.894 23.067 1.00 88.50 98 LEU A CA 1
ATOM 759 C C . LEU A 1 98 ? -13.642 -3.895 22.221 1.00 88.50 98 LEU A C 1
ATOM 761 O O . LEU A 1 98 ? -13.363 -2.908 21.536 1.00 88.50 98 LEU A O 1
ATOM 765 N N . ASN A 1 99 ? -12.886 -4.995 22.239 1.00 85.88 99 ASN A N 1
ATOM 766 C CA . ASN A 1 99 ? -11.561 -5.108 21.638 1.00 85.88 99 ASN A CA 1
ATOM 767 C C . ASN A 1 99 ? -10.617 -3.967 22.077 1.00 85.88 99 ASN A C 1
ATOM 769 O O . ASN A 1 99 ? -9.945 -3.335 21.256 1.00 85.88 99 ASN A O 1
ATOM 773 N N . THR A 1 100 ? -10.608 -3.674 23.378 1.00 81.81 100 THR A N 1
ATOM 774 C CA . THR A 1 100 ? -9.762 -2.658 24.007 1.00 81.81 100 THR A CA 1
ATOM 775 C C . THR A 1 100 ? -8.894 -3.250 25.108 1.00 81.81 100 THR A C 1
ATOM 777 O O . THR A 1 100 ? -9.193 -4.296 25.684 1.00 81.81 100 THR A O 1
ATOM 780 N N . ASN A 1 101 ? -7.769 -2.589 25.392 1.00 76.19 101 ASN A N 1
ATOM 781 C CA . ASN A 1 101 ? -6.875 -3.019 26.458 1.00 76.19 101 ASN A CA 1
ATOM 782 C C . ASN A 1 101 ? -7.422 -2.540 27.817 1.00 76.19 101 ASN A C 1
ATOM 784 O O . ASN A 1 101 ? -7.452 -1.326 28.039 1.00 76.19 101 ASN A O 1
ATOM 788 N N . PRO A 1 102 ? -7.765 -3.449 28.752 1.00 63.16 102 PRO A N 1
ATOM 789 C CA . PRO A 1 102 ? -8.293 -3.085 30.069 1.00 63.16 102 PRO A CA 1
ATOM 790 C C . PRO A 1 102 ? -7.376 -2.136 30.851 1.00 63.16 102 PRO A C 1
ATOM 792 O O . PRO A 1 102 ? -7.861 -1.298 31.601 1.00 63.16 102 PRO A O 1
ATOM 795 N N . ASN A 1 103 ? -6.057 -2.225 30.647 1.00 61.66 103 ASN A N 1
ATOM 796 C CA . ASN A 1 103 ? -5.078 -1.381 31.337 1.00 61.66 103 ASN A CA 1
ATOM 797 C C . ASN A 1 103 ? -5.031 0.058 30.800 1.00 61.66 103 ASN A C 1
ATOM 799 O O . ASN A 1 103 ? -4.628 0.956 31.533 1.00 61.66 103 ASN A O 1
ATOM 803 N N . ASN A 1 104 ? -5.450 0.288 29.551 1.00 55.53 104 ASN A N 1
ATOM 804 C CA . ASN A 1 104 ? -5.578 1.640 28.994 1.00 55.53 104 ASN A CA 1
ATOM 805 C C . ASN A 1 104 ? -6.971 2.241 29.250 1.00 55.53 104 ASN A C 1
ATOM 807 O O . ASN A 1 104 ? -7.102 3.463 29.287 1.00 55.53 104 ASN A O 1
ATOM 811 N N . ASP A 1 105 ? -7.991 1.400 29.455 1.00 51.69 105 ASP A N 1
ATOM 812 C CA . ASP A 1 105 ? -9.402 1.803 29.380 1.00 51.69 105 ASP A CA 1
ATOM 813 C C . ASP A 1 105 ? -10.169 1.815 30.707 1.00 51.69 105 ASP A C 1
ATOM 815 O O . ASP A 1 105 ? -11.366 2.092 30.717 1.00 51.69 105 ASP A O 1
ATOM 819 N N . VAL A 1 106 ? -9.507 1.655 31.854 1.00 45.22 106 VAL A N 1
ATOM 820 C CA . VAL A 1 106 ? -10.134 2.051 33.135 1.00 45.22 106 VAL A CA 1
ATOM 821 C C . VAL A 1 106 ? -10.255 3.574 33.277 1.00 45.22 106 VAL A C 1
ATOM 823 O O . VAL A 1 106 ? -11.041 4.076 34.077 1.00 45.22 106 VAL A O 1
ATOM 826 N N . THR A 1 107 ? -9.530 4.313 32.433 1.00 38.72 107 THR A N 1
ATOM 827 C CA . THR A 1 107 ? -9.485 5.777 32.418 1.00 38.72 107 THR A CA 1
ATOM 828 C C . THR A 1 107 ? -9.591 6.323 30.996 1.00 38.72 107 THR A C 1
ATOM 830 O O . THR A 1 107 ? -9.038 7.382 30.692 1.00 38.72 107 THR A O 1
ATOM 833 N N . ALA A 1 108 ? -10.352 5.666 30.114 1.00 43.53 108 ALA A N 1
ATOM 834 C CA . ALA A 1 108 ? -10.940 6.340 28.957 1.00 43.53 108 ALA A CA 1
ATOM 835 C C . ALA A 1 108 ? -12.025 7.298 29.481 1.00 43.53 108 ALA A C 1
ATOM 837 O O . ALA A 1 108 ? -13.228 7.051 29.417 1.00 43.53 108 ALA A O 1
ATOM 838 N N . LYS A 1 109 ? -11.528 8.365 30.118 1.00 40.06 109 LYS A N 1
ATOM 839 C CA . LYS A 1 109 ? -12.215 9.501 30.724 1.00 40.06 109 LYS A CA 1
ATOM 840 C C . LYS A 1 109 ? -13.497 9.792 29.961 1.00 40.06 109 LYS A C 1
ATOM 842 O O . LYS A 1 109 ? -13.388 10.059 28.771 1.00 40.06 109 LYS A O 1
ATOM 847 N N . GLN A 1 110 ? -14.644 9.732 30.648 1.00 42.56 110 GLN A N 1
ATOM 848 C CA . GLN A 1 110 ? -15.800 10.663 30.694 1.00 42.56 110 GLN A CA 1
ATOM 849 C C . GLN A 1 110 ? -16.049 11.674 29.536 1.00 42.56 110 GLN A C 1
ATOM 851 O O . GLN A 1 110 ? -16.778 12.642 29.708 1.00 42.56 110 GLN A O 1
ATOM 856 N N . ARG A 1 111 ? -15.457 11.511 28.355 1.00 39.81 111 ARG A N 1
ATOM 857 C CA . ARG A 1 111 ? -15.227 12.572 27.365 1.00 39.81 111 ARG A CA 1
ATOM 858 C C . ARG A 1 111 ? -15.399 12.105 25.920 1.00 39.81 111 ARG A C 1
ATOM 860 O O . ARG A 1 111 ? -15.516 12.950 25.044 1.00 39.81 111 ARG A O 1
ATOM 867 N N . ALA A 1 112 ? -15.437 10.796 25.656 1.00 39.59 112 ALA A N 1
ATOM 868 C CA . ALA A 1 112 ? -15.591 10.258 24.297 1.00 39.59 112 ALA A CA 1
ATOM 869 C C . ALA A 1 112 ? -17.045 9.919 23.908 1.00 39.59 112 ALA A C 1
ATOM 871 O O . ALA A 1 112 ? -17.313 9.577 22.759 1.00 39.59 112 ALA A O 1
ATOM 872 N N . LEU A 1 113 ? -17.992 10.023 24.841 1.00 36.31 113 LEU A N 1
ATOM 873 C CA . LEU A 1 113 ? -19.417 9.834 24.579 1.00 36.31 113 LEU A CA 1
ATOM 874 C C . LEU A 1 113 ? -20.167 11.024 25.189 1.00 36.31 113 LEU A C 1
ATOM 876 O O . LEU A 1 113 ? -20.473 10.980 26.381 1.00 36.31 113 LEU A O 1
ATOM 880 N N . PRO A 1 114 ? -20.419 12.109 24.430 1.00 29.05 114 PRO A N 1
ATOM 881 C CA . PRO A 1 114 ? -21.432 13.066 24.850 1.00 29.05 114 PRO A CA 1
ATOM 882 C C . PRO A 1 114 ? -22.787 12.348 24.951 1.00 29.05 114 PRO A C 1
ATOM 884 O O . PRO A 1 114 ? -23.003 11.333 24.275 1.00 29.05 114 PRO A O 1
ATOM 887 N N . ALA A 1 115 ? -23.625 12.867 25.852 1.00 37.31 115 ALA A N 1
ATOM 888 C CA . ALA A 1 115 ? -24.943 12.355 26.228 1.00 37.31 115 ALA A CA 1
ATOM 889 C C . ALA A 1 115 ? -25.815 11.913 25.040 1.00 37.31 115 ALA A C 1
ATOM 891 O O . ALA A 1 115 ? -25.770 12.575 23.977 1.00 37.31 115 ALA A O 1
#

pLDDT: mean 79.47, std 17.35, range [29.05, 95.75]

Foldseek 3Di:
DLVVQDDDPVSSLVVVCVVVVDDSLVSVVVCVVVVNDDVVVSVVVVVVVVVVVVVVVVPPDDPCLVCLCVQDPPVQLVVLVVCCVVVVDDLVVSCVSSVHDSVVPVPPDPPSDDD

Solvent-accessible surface area (backbone atoms only — not comparable to full-atom values): 7033 Å² total; per-residue (Å²): 104,80,87,73,41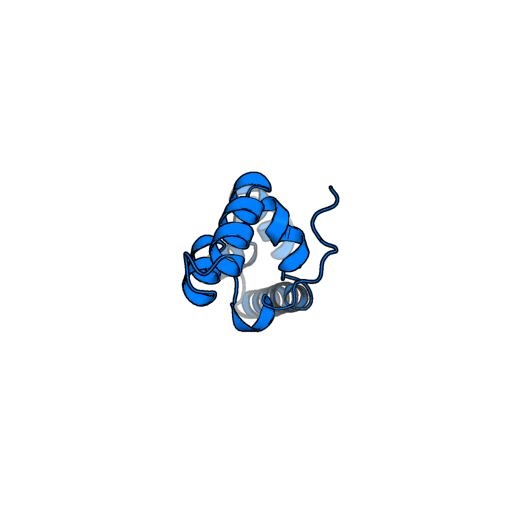,69,78,54,73,69,50,31,49,53,52,50,28,70,71,72,69,50,60,63,65,59,53,43,50,52,30,37,77,69,69,76,44,60,67,68,58,40,51,54,50,48,54,51,52,50,56,63,56,61,70,49,69,88,72,75,70,77,62,64,76,75,44,46,69,73,76,39,55,71,69,56,53,53,50,45,51,50,35,32,76,70,64,78,38,50,60,62,56,41,14,62,77,68,75,46,59,47,90,67,54,82,66,67,56,97,69,86,66,79,134

Secondary structure (DSSP, 8-state):
-TTTS-SSHHHHHHHHHHHH---HHHHHHHHHHTTSS-HHHHHHHHHHHHHHHHTTTTS----HHHHHHHHS-HHHHHHHHHHHHTTSS-HHHHHHHHT--HHHHTT--TTSS--

Sequence (115 aa):
MWTSAEGSATARLNELRRHFKVSLLVLVRRAVDFGYVDESLYRKIYITSQKSGSKKDEASGGNFYATLAVRNSRKLAKRVASLATSGNISLREAGQLLNTNPNNDVTAKQRALPA

Radius of gyration: 26.36 Å; Cα contacts (8 Å, |Δi|>4): 65; chains: 1; bounding box: 47×25×69 Å

Organism: NCBI:txid621374

Mean predicted aligned error: 14.57 Å